Protein AF-A0A9E0P5S3-F1 (afdb_monomer_lite)

Foldseek 3Di:
DWAAALVRFTEDEDVCLVLQQQFPDPCCPPPPPPSVGDGHPPSVVCPVVVVCQRNVQAAKKWWWWAFDQDPVRDRDWTWTWIAGPQQKTWIWTDDPPPRYIYTRYIDRDDPVVVVVDPVRIGTDDIDHNVPDDD

Radius of gyration: 14.92 Å; chains: 1; bounding box: 33×35×45 Å

Structure (mmCIF, N/CA/C/O backbone):
data_AF-A0A9E0P5S3-F1
#
_entry.id   AF-A0A9E0P5S3-F1
#
loop_
_atom_site.group_PDB
_atom_site.id
_atom_site.type_symbol
_atom_site.label_atom_id
_atom_site.label_alt_id
_atom_site.label_comp_id
_atom_site.label_asym_id
_atom_site.label_entity_id
_atom_site.label_seq_id
_atom_site.pdbx_PDB_ins_code
_atom_site.Cartn_x
_atom_site.Cartn_y
_atom_site.Cartn_z
_atom_site.occupancy
_atom_site.B_iso_or_equiv
_atom_site.auth_seq_id
_atom_site.auth_comp_id
_atom_site.auth_asym_id
_atom_site.auth_atom_id
_atom_site.pdbx_PDB_model_num
ATOM 1 N N . ILE A 1 1 ? -17.445 -9.530 -5.972 1.00 79.62 1 ILE A N 1
ATOM 2 C CA . ILE A 1 1 ? -16.947 -9.408 -4.581 1.00 79.62 1 ILE A CA 1
ATOM 3 C C . ILE A 1 1 ? -16.573 -7.953 -4.373 1.00 79.62 1 ILE A C 1
ATOM 5 O O . ILE A 1 1 ? -15.846 -7.419 -5.203 1.00 79.62 1 ILE A O 1
ATOM 9 N N . GLU A 1 2 ? -17.101 -7.310 -3.337 1.00 87.12 2 GLU A N 1
ATOM 10 C CA . GLU A 1 2 ? -16.681 -5.960 -2.955 1.00 87.12 2 GLU A CA 1
ATOM 11 C C . GLU A 1 2 ? -15.662 -6.044 -1.821 1.00 87.12 2 GLU A C 1
ATOM 13 O O . GLU A 1 2 ? -15.835 -6.826 -0.889 1.00 87.12 2 GLU A O 1
ATOM 18 N N . ILE A 1 3 ? -14.588 -5.261 -1.921 1.00 90.75 3 ILE A N 1
ATOM 19 C CA . ILE A 1 3 ? -13.510 -5.218 -0.931 1.00 90.75 3 ILE A CA 1
ATOM 20 C C . ILE A 1 3 ? -13.480 -3.815 -0.338 1.00 90.75 3 ILE A C 1
ATOM 22 O O . ILE A 1 3 ? -13.559 -2.832 -1.076 1.00 90.75 3 ILE A O 1
ATOM 26 N N . HIS A 1 4 ? -13.362 -3.736 0.983 1.00 91.38 4 HIS A N 1
ATOM 27 C CA . HIS A 1 4 ? -13.326 -2.484 1.728 1.00 91.38 4 HIS A CA 1
ATOM 28 C C . HIS A 1 4 ? -12.109 -2.447 2.654 1.00 91.38 4 HIS A C 1
ATOM 30 O O . HIS A 1 4 ? -11.644 -3.500 3.097 1.00 91.38 4 HIS A O 1
ATOM 36 N N . ASP A 1 5 ? -11.598 -1.244 2.924 1.00 90.31 5 ASP A N 1
ATOM 37 C CA . ASP A 1 5 ? -10.653 -1.030 4.018 1.00 90.31 5 ASP A CA 1
ATOM 38 C C . ASP A 1 5 ? -11.378 -0.995 5.380 1.00 90.31 5 ASP A C 1
ATOM 40 O O . ASP A 1 5 ? -12.611 -0.975 5.455 1.00 90.31 5 ASP A O 1
ATOM 44 N N . TRP A 1 6 ? -10.619 -0.959 6.475 1.00 89.31 6 TRP A N 1
ATOM 45 C CA . TRP A 1 6 ? -11.159 -0.939 7.840 1.00 89.31 6 TRP A CA 1
ATOM 46 C C . TRP A 1 6 ? -11.943 0.331 8.201 1.00 89.31 6 TRP A C 1
ATOM 48 O O . TRP A 1 6 ? -12.551 0.380 9.268 1.00 89.31 6 TRP A O 1
ATOM 58 N N . LEU A 1 7 ? -11.916 1.360 7.350 1.00 88.56 7 LEU A N 1
ATOM 59 C CA . LEU A 1 7 ? -12.705 2.586 7.490 1.00 88.56 7 LEU A CA 1
ATOM 60 C C . LEU A 1 7 ? -13.958 2.560 6.596 1.00 88.56 7 LEU A C 1
ATOM 62 O O . LEU A 1 7 ? -14.680 3.555 6.509 1.00 88.56 7 LEU A O 1
ATOM 66 N N . GLY A 1 8 ? -14.216 1.442 5.911 1.00 89.81 8 GLY A N 1
ATOM 67 C CA . GLY A 1 8 ? -15.340 1.284 4.995 1.00 89.81 8 GLY A CA 1
ATOM 68 C C . GLY A 1 8 ? -15.131 1.953 3.634 1.00 89.81 8 GLY A C 1
ATOM 69 O O . GLY A 1 8 ? -16.098 2.128 2.895 1.00 89.81 8 GLY A O 1
ATOM 70 N N . ASN A 1 9 ? -13.903 2.338 3.271 1.00 90.56 9 ASN A N 1
ATOM 71 C CA . ASN A 1 9 ? -13.610 2.821 1.925 1.00 90.56 9 ASN A CA 1
ATOM 72 C C . ASN A 1 9 ? -13.569 1.641 0.956 1.00 90.56 9 ASN A C 1
ATOM 74 O O . ASN A 1 9 ? -12.878 0.652 1.199 1.00 90.56 9 ASN A O 1
ATOM 78 N N . LYS A 1 10 ? -14.259 1.756 -0.177 1.00 93.00 10 LYS A N 1
ATOM 79 C CA . LYS A 1 10 ? -14.232 0.744 -1.234 1.00 93.00 10 LYS A CA 1
ATOM 80 C C . LYS A 1 10 ? -12.851 0.697 -1.876 1.00 93.00 10 LYS A C 1
ATOM 82 O O . LYS A 1 10 ? -12.334 1.732 -2.291 1.00 93.00 10 LYS A O 1
ATOM 87 N N . VAL A 1 11 ? -12.275 -0.494 -2.009 1.00 91.56 11 VAL A N 1
ATOM 88 C CA . VAL A 1 11 ? -10.966 -0.713 -2.635 1.00 91.56 11 VAL A CA 1
ATOM 89 C C . VAL A 1 11 ? -11.151 -1.365 -3.999 1.00 91.56 11 VAL A C 1
ATOM 91 O O . VAL A 1 11 ? -11.746 -2.434 -4.127 1.00 91.56 11 VAL A O 1
ATOM 94 N N . ILE A 1 12 ? -10.629 -0.712 -5.031 1.00 92.44 12 ILE A N 1
ATOM 95 C CA . ILE A 1 12 ? -10.687 -1.164 -6.419 1.00 92.44 12 ILE A CA 1
ATOM 96 C C . ILE A 1 12 ? -9.319 -1.706 -6.826 1.00 92.44 12 ILE A C 1
ATOM 98 O O . ILE A 1 12 ? -8.304 -1.029 -6.676 1.00 92.44 12 ILE A O 1
ATOM 102 N N . PHE A 1 13 ? -9.312 -2.900 -7.411 1.00 90.31 13 PHE A N 1
ATOM 103 C CA . PHE A 1 13 ? -8.135 -3.516 -8.016 1.00 90.31 13 PHE A CA 1
ATOM 104 C C . PHE A 1 13 ? -8.294 -3.468 -9.534 1.00 90.31 13 PHE A C 1
ATOM 106 O O . PHE A 1 13 ? -9.239 -4.042 -10.077 1.00 90.31 13 PHE A O 1
ATOM 113 N N . ARG A 1 14 ? -7.410 -2.747 -10.228 1.00 86.62 14 ARG A N 1
ATOM 114 C CA . ARG A 1 14 ? -7.423 -2.703 -11.693 1.00 86.62 14 ARG A CA 1
ATOM 115 C C . ARG A 1 14 ? -6.728 -3.939 -12.269 1.00 86.62 14 ARG A C 1
ATOM 117 O O . ARG A 1 14 ? -5.833 -4.489 -11.619 1.00 86.62 14 ARG A O 1
ATOM 124 N N . PRO A 1 15 ? -7.080 -4.344 -13.502 1.00 82.12 15 PRO A N 1
ATOM 125 C CA . PRO A 1 15 ? -6.250 -5.268 -14.266 1.00 82.12 15 PRO A CA 1
ATOM 126 C C . PRO A 1 15 ? -4.793 -4.781 -14.281 1.00 82.12 15 PRO A C 1
ATOM 128 O O . PRO A 1 15 ? -4.544 -3.593 -14.481 1.00 82.12 15 PRO A O 1
ATOM 131 N N . GLY A 1 16 ? -3.846 -5.679 -14.010 1.00 78.88 16 GLY A N 1
ATOM 132 C CA . GLY A 1 16 ? -2.414 -5.367 -13.973 1.00 78.88 16 GLY A CA 1
ATOM 133 C C . GLY A 1 16 ? -1.872 -4.789 -12.659 1.00 78.88 16 GLY A C 1
ATOM 134 O O . GLY A 1 16 ? -0.655 -4.728 -12.483 1.00 78.88 16 GLY A O 1
ATOM 135 N N . SER A 1 17 ? -2.712 -4.412 -11.681 1.00 82.31 17 SER A N 1
ATOM 136 C CA . SER A 1 17 ? -2.191 -3.917 -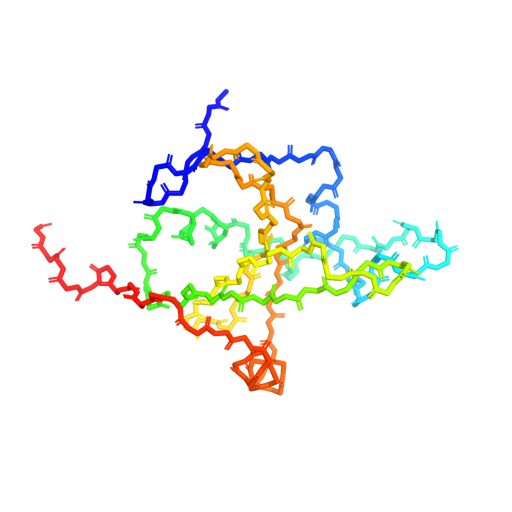10.391 1.00 82.31 17 SER A CA 1
ATOM 137 C C . SER A 1 17 ? -1.383 -4.985 -9.635 1.00 82.31 17 SER A C 1
ATOM 139 O O . SER A 1 17 ? -0.422 -4.657 -8.938 1.00 82.31 17 SER A O 1
ATOM 141 N N . PHE A 1 18 ? -1.755 -6.263 -9.770 1.00 85.38 18 PHE A N 1
ATOM 142 C CA . PHE A 1 18 ? -1.019 -7.373 -9.158 1.00 85.38 18 PHE A CA 1
ATOM 143 C C . PHE A 1 18 ? 0.261 -7.732 -9.911 1.00 85.38 18 PHE A C 1
ATOM 145 O O . PHE A 1 18 ? 1.237 -8.104 -9.267 1.00 85.38 18 PHE A O 1
ATOM 152 N N . ASP A 1 19 ? 0.302 -7.529 -11.226 1.00 82.94 19 ASP A N 1
ATOM 153 C CA . ASP A 1 19 ? 1.520 -7.723 -12.018 1.00 82.94 19 ASP A CA 1
ATOM 154 C C . ASP A 1 19 ? 2.615 -6.777 -11.515 1.00 82.94 19 ASP A C 1
ATOM 156 O O . ASP A 1 19 ? 3.738 -7.190 -11.237 1.00 82.94 19 ASP A O 1
ATOM 160 N N . HIS A 1 20 ? 2.257 -5.517 -11.252 1.00 78.69 20 HIS A N 1
ATOM 161 C CA . HIS A 1 20 ? 3.159 -4.574 -10.600 1.00 78.69 20 HIS A CA 1
ATOM 162 C C . HIS A 1 20 ? 3.536 -5.020 -9.177 1.00 78.69 20 HIS A C 1
ATOM 164 O O . HIS A 1 20 ? 4.718 -5.022 -8.825 1.00 78.69 20 HIS A O 1
ATOM 170 N N . ALA A 1 21 ? 2.553 -5.403 -8.355 1.00 84.25 21 ALA A N 1
ATOM 171 C CA . ALA A 1 21 ? 2.778 -5.796 -6.963 1.00 84.25 21 ALA A CA 1
ATOM 172 C C . ALA A 1 21 ? 3.659 -7.048 -6.812 1.00 84.25 21 ALA A C 1
ATOM 174 O O . ALA A 1 21 ? 4.320 -7.199 -5.784 1.00 84.25 21 ALA A O 1
ATOM 175 N N . PHE A 1 22 ? 3.699 -7.921 -7.820 1.00 87.44 22 PHE A N 1
ATOM 176 C CA . PHE A 1 22 ? 4.432 -9.187 -7.794 1.00 87.44 22 PHE A CA 1
ATOM 177 C C . PHE A 1 22 ? 5.531 -9.279 -8.852 1.00 87.44 22 PHE A C 1
ATOM 179 O O . PHE A 1 22 ? 5.969 -10.378 -9.164 1.00 87.44 22 PHE A O 1
ATOM 186 N N . SER A 1 23 ? 6.021 -8.155 -9.368 1.00 82.75 23 SER A N 1
ATOM 187 C CA . SER A 1 23 ? 7.189 -8.119 -10.259 1.00 82.75 23 SER A CA 1
ATOM 188 C C . SER A 1 23 ? 8.477 -7.778 -9.501 1.00 82.75 23 SER A C 1
ATOM 190 O O . SER A 1 23 ? 8.444 -7.083 -8.486 1.00 82.75 23 SER A O 1
ATOM 192 N N . GLU A 1 24 ? 9.637 -8.205 -9.998 1.00 76.69 24 GLU A N 1
ATOM 193 C CA . GLU A 1 24 ? 10.951 -7.796 -9.452 1.00 76.69 24 GLU A CA 1
ATOM 194 C C . GLU A 1 24 ? 11.343 -6.337 -9.795 1.00 76.69 24 GLU A C 1
ATOM 196 O O . GLU A 1 24 ? 12.412 -5.867 -9.413 1.00 76.69 24 GLU A O 1
ATOM 201 N N . SER A 1 25 ? 10.498 -5.584 -10.509 1.00 70.00 25 SER A N 1
ATOM 202 C CA . SER A 1 25 ? 10.847 -4.233 -10.958 1.00 70.00 25 SER A CA 1
ATOM 203 C C . SER A 1 25 ? 10.708 -3.215 -9.830 1.00 70.00 25 SER A C 1
ATOM 205 O O . SER A 1 25 ? 9.642 -3.064 -9.224 1.00 70.00 25 SER A O 1
ATOM 207 N N . ALA A 1 26 ? 11.793 -2.474 -9.595 1.00 61.75 26 ALA A N 1
ATOM 208 C CA . ALA A 1 26 ? 11.810 -1.297 -8.732 1.00 61.75 26 ALA A CA 1
ATOM 209 C C . ALA A 1 26 ? 11.134 -0.080 -9.390 1.00 61.75 26 ALA A C 1
ATOM 211 O O . ALA A 1 26 ? 10.656 0.813 -8.690 1.00 61.75 26 ALA A O 1
ATOM 212 N N . ASP A 1 27 ? 11.061 -0.058 -10.726 1.00 61.78 27 ASP A N 1
ATOM 213 C CA . ASP A 1 27 ? 10.492 1.040 -11.505 1.00 61.78 27 ASP A CA 1
ATOM 214 C C . ASP A 1 27 ? 9.550 0.537 -12.607 1.00 61.78 27 ASP A C 1
ATOM 216 O O . ASP A 1 27 ? 9.731 0.747 -13.806 1.00 61.78 27 ASP A O 1
ATOM 220 N N . TYR A 1 28 ? 8.496 -0.157 -12.184 1.00 57.50 28 TYR A N 1
ATOM 221 C CA . TYR A 1 28 ? 7.477 -0.694 -13.088 1.00 57.50 28 TYR A CA 1
ATOM 222 C C . TYR A 1 28 ? 6.723 0.404 -13.863 1.00 57.50 28 TYR A C 1
ATOM 224 O O . TYR A 1 28 ? 6.077 0.126 -14.869 1.00 57.50 28 TYR A O 1
ATOM 232 N N . ARG A 1 29 ? 6.764 1.658 -13.383 1.00 56.53 29 ARG A N 1
ATOM 233 C CA . ARG A 1 29 ? 5.999 2.783 -13.944 1.00 56.53 29 ARG A CA 1
ATOM 234 C C . ARG A 1 29 ? 6.768 3.580 -14.996 1.00 56.53 29 ARG A C 1
ATOM 236 O O . ARG A 1 29 ? 6.112 4.150 -15.865 1.00 56.53 29 ARG A O 1
ATOM 243 N N . PHE A 1 30 ? 8.096 3.657 -14.896 1.00 51.84 30 PHE A N 1
ATOM 244 C CA . PHE A 1 30 ? 8.947 4.402 -15.832 1.00 51.84 30 PHE A CA 1
ATOM 245 C C . PHE A 1 30 ? 9.935 3.515 -16.604 1.00 51.84 30 PHE A C 1
ATOM 247 O O . PHE A 1 30 ? 10.642 4.024 -17.473 1.00 51.84 30 PHE A O 1
ATOM 254 N N . GLY A 1 31 ? 9.957 2.201 -16.345 1.00 51.44 31 GLY A N 1
ATOM 255 C CA . GLY A 1 31 ? 10.641 1.230 -17.197 1.00 51.44 31 GLY A CA 1
ATOM 256 C C . GLY A 1 31 ? 10.168 1.354 -18.647 1.00 51.44 31 GLY A C 1
ATOM 257 O O . GLY A 1 31 ? 8.994 1.614 -18.901 1.00 51.44 31 GLY A O 1
ATOM 258 N N . SER A 1 32 ? 11.091 1.203 -19.594 1.00 48.38 32 SER A N 1
ATOM 259 C CA . SER A 1 32 ? 10.971 1.482 -21.034 1.00 48.38 32 SER A CA 1
ATOM 260 C C . SER A 1 32 ? 9.996 0.573 -21.809 1.00 48.38 32 SER A C 1
ATOM 262 O O . SER A 1 32 ? 10.284 0.139 -22.919 1.00 48.38 32 SER A O 1
ATOM 264 N N . GLY A 1 33 ? 8.827 0.265 -21.244 1.00 47.78 33 GLY A N 1
ATOM 265 C CA . GLY A 1 33 ? 7.806 -0.592 -21.849 1.00 47.78 33 GLY A CA 1
ATOM 266 C C . GLY A 1 33 ? 8.118 -2.088 -21.782 1.00 47.78 33 GLY A C 1
ATOM 267 O O . GLY A 1 33 ? 7.306 -2.892 -22.231 1.00 47.78 33 GLY A O 1
ATOM 268 N N . ILE A 1 34 ? 9.247 -2.487 -21.187 1.00 50.50 34 ILE A N 1
ATOM 269 C CA . ILE A 1 34 ? 9.550 -3.896 -20.919 1.00 50.50 34 ILE A CA 1
ATOM 270 C C . ILE A 1 34 ? 8.841 -4.285 -19.617 1.00 50.50 34 ILE A C 1
ATOM 272 O O . ILE A 1 34 ? 9.409 -4.231 -18.529 1.00 50.50 34 ILE A O 1
ATOM 276 N N . HIS A 1 35 ? 7.564 -4.646 -19.737 1.00 55.03 35 HIS A N 1
ATOM 277 C CA . HIS A 1 35 ? 6.784 -5.270 -18.661 1.00 55.03 35 HIS A CA 1
ATOM 278 C C . HIS A 1 35 ? 7.039 -6.780 -18.551 1.00 55.03 35 HIS A C 1
ATOM 280 O O . HIS A 1 35 ? 6.357 -7.457 -17.786 1.00 55.03 35 HIS A O 1
ATOM 286 N N . ASP A 1 36 ? 8.044 -7.296 -19.266 1.00 55.72 36 ASP A N 1
ATOM 287 C CA . ASP A 1 36 ? 8.519 -8.679 -19.178 1.00 55.72 36 ASP A CA 1
ATOM 288 C C . ASP A 1 36 ? 9.418 -8.857 -17.944 1.00 55.72 36 ASP A C 1
ATOM 290 O O . ASP A 1 36 ? 10.586 -9.244 -17.994 1.00 55.72 36 ASP A O 1
ATOM 294 N N . VAL A 1 37 ? 8.887 -8.424 -16.805 1.00 63.66 37 VAL A N 1
ATOM 295 C CA . VAL A 1 37 ? 9.580 -8.464 -15.528 1.00 63.66 37 VAL A CA 1
ATOM 296 C C . VAL A 1 37 ? 9.175 -9.762 -14.839 1.00 63.66 37 VAL A C 1
ATOM 298 O O . VAL A 1 37 ? 7.977 -9.985 -14.647 1.00 63.66 37 VAL A O 1
ATOM 301 N N . PRO A 1 38 ? 10.134 -10.606 -14.423 1.00 72.94 38 PRO A N 1
ATOM 302 C CA . PRO A 1 38 ? 9.822 -11.885 -13.812 1.00 72.94 38 PRO A CA 1
ATOM 303 C C . PRO A 1 38 ? 8.898 -11.743 -12.605 1.00 72.94 38 PRO A C 1
ATOM 305 O O . PRO A 1 38 ? 9.043 -10.836 -11.774 1.00 72.94 38 PRO A O 1
ATOM 308 N N . PHE A 1 39 ? 7.980 -12.698 -12.487 1.00 81.94 39 PHE A N 1
ATOM 309 C CA . PHE A 1 39 ? 7.178 -12.878 -11.290 1.00 81.94 39 PHE A CA 1
ATOM 310 C C . PHE A 1 39 ? 8.079 -13.120 -10.070 1.00 81.94 39 PHE A C 1
ATOM 312 O O . PHE A 1 39 ? 8.859 -14.074 -10.010 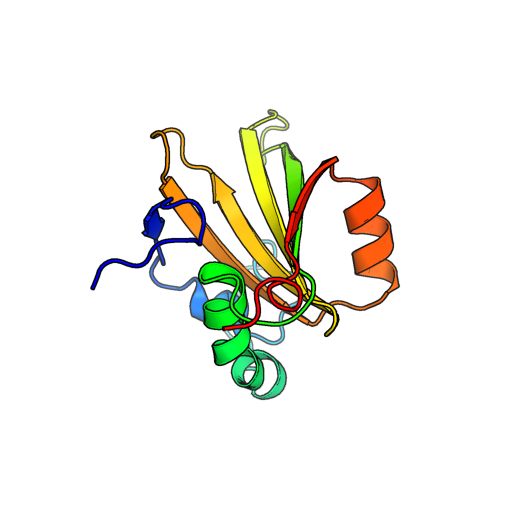1.00 81.94 39 PHE A O 1
ATOM 319 N N . SER A 1 40 ? 7.921 -12.275 -9.060 1.00 84.75 40 SER A N 1
ATOM 320 C CA . SER A 1 40 ? 8.622 -12.339 -7.790 1.00 84.75 40 SER A CA 1
ATOM 321 C C . SER A 1 40 ? 7.880 -13.238 -6.811 1.00 84.75 40 SER A C 1
ATOM 323 O O . SER A 1 40 ? 6.925 -12.827 -6.142 1.00 84.75 40 SER A O 1
ATOM 325 N N . LYS A 1 41 ? 8.386 -14.461 -6.625 1.00 83.00 41 LYS A N 1
ATOM 326 C CA . LYS A 1 41 ? 7.905 -15.354 -5.554 1.00 83.00 41 LYS A CA 1
ATOM 327 C C . LYS A 1 41 ? 8.037 -14.702 -4.176 1.00 83.00 41 LYS A C 1
ATOM 329 O O . LYS A 1 41 ? 7.187 -14.915 -3.316 1.00 83.00 41 LYS A O 1
ATOM 334 N N . LYS A 1 42 ? 9.085 -13.895 -3.961 1.00 82.31 42 LYS A N 1
ATOM 335 C CA . LYS A 1 42 ? 9.312 -13.170 -2.703 1.00 82.31 42 LYS A CA 1
ATOM 336 C C . LYS A 1 42 ? 8.174 -12.189 -2.421 1.00 82.31 42 LYS A C 1
ATOM 338 O O . LYS A 1 42 ? 7.627 -12.210 -1.323 1.00 82.31 42 LYS A O 1
ATOM 343 N N . ARG A 1 43 ? 7.782 -11.372 -3.404 1.00 83.06 43 ARG A N 1
ATOM 344 C CA . ARG A 1 43 ? 6.675 -10.413 -3.244 1.00 83.06 43 ARG A CA 1
ATOM 345 C C . ARG A 1 43 ? 5.319 -11.109 -3.161 1.00 83.06 43 ARG A C 1
ATOM 347 O O . ARG A 1 43 ? 4.490 -10.712 -2.349 1.00 83.06 43 ARG A O 1
ATOM 354 N N . ALA A 1 44 ? 5.121 -12.185 -3.922 1.00 84.25 44 ALA A N 1
ATOM 355 C CA . ALA A 1 44 ? 3.884 -12.961 -3.903 1.00 84.25 44 ALA A CA 1
ATOM 356 C C . ALA A 1 44 ? 3.596 -13.631 -2.550 1.00 84.25 44 ALA A C 1
ATOM 358 O O . ALA A 1 44 ? 2.435 -13.738 -2.161 1.00 84.25 44 ALA A O 1
ATOM 359 N N . ARG A 1 45 ? 4.630 -14.014 -1.781 1.00 82.06 45 ARG A N 1
ATOM 360 C CA . ARG A 1 45 ? 4.461 -14.512 -0.398 1.00 82.06 45 ARG A CA 1
ATOM 361 C C . ARG A 1 45 ? 3.728 -13.519 0.509 1.00 82.06 45 ARG A C 1
ATOM 363 O O . ARG A 1 45 ? 3.088 -13.937 1.464 1.00 82.06 45 ARG A O 1
ATOM 370 N N . CYS A 1 46 ? 3.781 -12.229 0.184 1.00 78.06 46 CYS A N 1
ATOM 371 C CA . CYS A 1 46 ? 3.162 -11.162 0.963 1.00 78.06 46 CYS A CA 1
ATOM 372 C C . CYS A 1 46 ? 1.725 -10.843 0.508 1.00 78.06 46 CYS A C 1
ATOM 374 O O . CYS A 1 46 ? 1.154 -9.846 0.937 1.00 78.06 46 CYS A O 1
ATOM 376 N N . VAL A 1 47 ? 1.109 -11.654 -0.365 1.00 84.25 47 VAL A N 1
ATOM 377 C CA . VAL A 1 47 ? -0.265 -11.402 -0.844 1.00 84.25 47 VAL A CA 1
ATOM 378 C C . VAL A 1 47 ? -1.281 -11.326 0.299 1.00 84.25 47 VAL A C 1
ATOM 380 O O . VAL A 1 47 ? -2.184 -10.491 0.270 1.00 84.25 47 VAL A O 1
ATOM 383 N N . LEU A 1 48 ? -1.110 -12.148 1.340 1.00 84.38 48 LEU A N 1
ATOM 384 C CA . LEU A 1 48 ? -1.984 -12.134 2.515 1.00 84.38 48 LEU A CA 1
ATOM 385 C C . LEU A 1 48 ? -1.845 -10.841 3.322 1.00 84.38 48 LEU A C 1
ATOM 387 O O . LEU A 1 48 ? -2.828 -10.389 3.901 1.00 84.38 48 LEU A O 1
ATOM 391 N N . TRP A 1 49 ? -0.683 -10.192 3.279 1.00 84.81 49 TRP A N 1
ATOM 392 C CA . TRP A 1 49 ? -0.461 -8.924 3.967 1.00 84.81 49 TRP A CA 1
ATOM 393 C C . TRP A 1 49 ? -1.275 -7.790 3.347 1.00 84.81 49 TRP A C 1
ATOM 395 O O . TRP A 1 49 ? -1.715 -6.900 4.062 1.00 84.81 49 TRP A O 1
ATOM 405 N N . ILE A 1 50 ? -1.576 -7.846 2.040 1.00 87.38 50 ILE A N 1
ATOM 406 C CA . ILE A 1 50 ? -2.516 -6.901 1.414 1.00 87.38 50 ILE A CA 1
ATOM 407 C C . ILE A 1 50 ? -3.885 -7.013 2.091 1.00 87.38 50 ILE A C 1
ATOM 409 O O . ILE A 1 50 ? -4.490 -5.999 2.427 1.00 87.38 50 ILE A O 1
ATOM 413 N N . LYS A 1 51 ? -4.365 -8.239 2.330 1.00 87.56 51 LYS A N 1
ATOM 414 C CA . LYS A 1 51 ? -5.626 -8.463 3.044 1.00 87.56 51 LYS A CA 1
ATOM 415 C C . LYS A 1 51 ? -5.538 -7.941 4.477 1.00 87.56 51 LYS A C 1
ATOM 417 O O . LYS A 1 51 ? -6.416 -7.187 4.871 1.00 87.56 51 LYS A O 1
ATOM 422 N N . GLU A 1 52 ? -4.492 -8.311 5.216 1.00 85.06 52 GLU A N 1
ATOM 423 C CA . GLU A 1 52 ? -4.320 -7.928 6.626 1.00 85.06 52 GLU A CA 1
ATOM 424 C C . GLU A 1 52 ? -4.252 -6.411 6.813 1.00 85.06 52 GLU A C 1
ATOM 426 O O . GLU A 1 52 ? -4.890 -5.879 7.721 1.00 85.06 52 GLU A O 1
ATOM 431 N N . VAL A 1 53 ? -3.559 -5.719 5.904 1.00 84.81 53 VAL A N 1
ATOM 432 C CA . VAL A 1 53 ? -3.526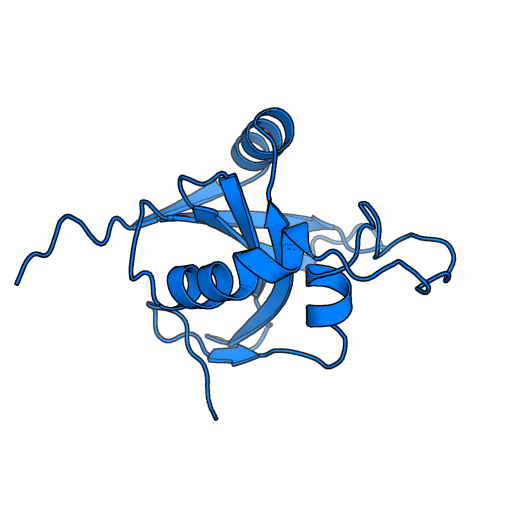 -4.260 5.819 1.00 84.81 53 VAL A CA 1
ATOM 433 C C . VAL A 1 53 ? -4.920 -3.698 5.593 1.00 84.81 53 VAL A C 1
ATOM 435 O O . VAL A 1 53 ? -5.355 -2.838 6.349 1.00 84.81 53 VAL A O 1
ATOM 438 N N . LEU A 1 54 ? -5.635 -4.172 4.570 1.00 87.62 54 LEU A N 1
ATOM 439 C CA . LEU A 1 54 ? -6.951 -3.629 4.237 1.00 87.62 54 LEU A CA 1
ATOM 440 C C . LEU A 1 54 ? -7.967 -3.862 5.355 1.00 87.62 54 LEU A C 1
ATOM 442 O O . LEU A 1 54 ? -8.758 -2.974 5.646 1.00 87.62 54 LEU A O 1
ATOM 446 N N . THR A 1 55 ? -7.927 -5.009 6.027 1.00 88.00 55 THR A N 1
ATOM 447 C CA . THR A 1 55 ? -8.828 -5.290 7.151 1.00 88.00 55 THR A CA 1
ATOM 448 C C . THR A 1 55 ? -8.344 -4.708 8.476 1.00 88.00 55 THR A C 1
ATOM 450 O O . THR A 1 55 ? -9.089 -4.744 9.451 1.00 88.00 55 THR A O 1
ATOM 453 N N . ALA A 1 56 ? -7.114 -4.191 8.524 1.00 85.81 56 ALA A N 1
ATOM 454 C CA . ALA A 1 56 ? -6.392 -3.851 9.743 1.00 85.81 56 ALA A CA 1
ATOM 455 C C . ALA A 1 56 ? -6.560 -4.907 10.841 1.00 85.81 56 ALA A C 1
ATOM 457 O O . ALA A 1 56 ? -7.048 -4.611 11.930 1.00 85.81 56 ALA A O 1
ATOM 458 N N . SER A 1 57 ? -6.226 -6.158 10.516 1.00 82.62 57 SER A N 1
ATOM 459 C CA . SER A 1 57 ? -6.504 -7.308 11.387 1.00 82.62 57 SER A CA 1
ATOM 460 C C . SER A 1 57 ? -5.332 -7.726 12.271 1.00 82.62 57 SER A C 1
ATOM 462 O O . SER A 1 57 ? -5.552 -8.404 13.268 1.00 82.62 57 SER A O 1
ATOM 464 N N . LYS A 1 58 ? -4.091 -7.388 11.899 1.00 80.88 58 LYS A N 1
ATOM 465 C CA . LYS A 1 58 ? -2.871 -7.753 12.635 1.00 80.88 58 LYS A CA 1
ATOM 466 C C . LYS A 1 58 ? -1.782 -6.694 12.473 1.00 80.88 58 LYS A C 1
ATOM 468 O O . LYS A 1 58 ? -1.800 -5.964 11.484 1.00 80.88 58 LYS A O 1
ATOM 473 N N . GLY A 1 59 ? -0.837 -6.687 13.416 1.00 78.94 59 GLY A N 1
ATOM 474 C CA . GLY A 1 59 ? 0.342 -5.814 13.415 1.00 78.94 59 GLY A CA 1
ATOM 475 C C . GLY A 1 59 ? 0.011 -4.339 13.642 1.00 78.94 59 GLY A C 1
ATOM 476 O O . GLY A 1 59 ? -1.144 -3.926 13.566 1.00 78.94 59 GLY A O 1
ATOM 477 N N . THR A 1 60 ? 1.020 -3.520 13.922 1.00 84.88 60 THR A N 1
ATOM 478 C CA . THR A 1 60 ? 0.831 -2.062 13.931 1.00 84.88 60 THR A CA 1
ATOM 479 C C . THR A 1 60 ? 0.824 -1.526 12.506 1.00 84.88 60 THR A C 1
ATOM 481 O O . THR A 1 60 ? 1.737 -1.784 11.722 1.00 84.88 60 THR A O 1
ATOM 484 N N . ILE A 1 61 ? -0.213 -0.759 12.182 1.00 86.06 61 ILE A N 1
ATOM 485 C CA . ILE A 1 61 ? -0.460 -0.196 10.864 1.00 86.06 61 ILE A CA 1
ATOM 486 C C . ILE A 1 61 ? -0.341 1.325 10.920 1.00 86.06 61 ILE A C 1
ATOM 488 O O . ILE A 1 61 ? -1.119 1.991 11.601 1.00 86.06 61 ILE A O 1
ATOM 492 N N . GLU A 1 62 ? 0.586 1.892 10.148 1.00 88.25 62 GLU A N 1
ATOM 493 C CA . GLU A 1 62 ? 0.662 3.338 9.916 1.00 88.25 62 GLU A CA 1
ATOM 494 C C . GLU A 1 62 ? -0.069 3.696 8.616 1.00 88.25 62 GLU A C 1
ATOM 496 O O . GLU A 1 62 ? 0.397 3.350 7.529 1.00 88.25 62 GLU A O 1
ATOM 501 N N . ARG A 1 63 ? -1.173 4.450 8.696 1.00 88.00 63 ARG A N 1
ATOM 502 C CA . ARG A 1 63 ? -1.801 5.080 7.527 1.00 88.00 63 ARG A CA 1
ATOM 503 C C . ARG A 1 63 ? -1.184 6.455 7.327 1.00 88.00 63 ARG A C 1
ATOM 505 O O . ARG A 1 63 ? -1.337 7.350 8.157 1.00 88.00 63 ARG A O 1
ATOM 512 N N . ARG A 1 64 ? -0.518 6.656 6.195 1.00 89.94 64 ARG A N 1
ATOM 513 C CA . ARG A 1 64 ? 0.142 7.920 5.854 1.00 89.94 64 ARG A CA 1
ATOM 514 C C . ARG A 1 64 ? -0.352 8.465 4.532 1.00 89.94 64 ARG A C 1
ATOM 516 O O . ARG A 1 64 ? -0.761 7.719 3.648 1.00 89.94 64 ARG A O 1
ATOM 523 N N . GLN A 1 65 ? -0.280 9.777 4.387 1.00 88.50 65 GLN A N 1
ATOM 524 C CA . GLN A 1 65 ? -0.700 10.500 3.204 1.00 88.50 65 GLN A CA 1
ATOM 525 C C . GLN A 1 65 ? 0.492 11.178 2.537 1.00 88.50 65 GLN A C 1
ATOM 527 O O . GLN A 1 65 ? 1.201 11.968 3.157 1.00 88.50 65 GLN A O 1
ATOM 532 N N . GLN A 1 66 ? 0.680 10.919 1.246 1.00 86.12 66 GLN A N 1
ATOM 533 C CA . GLN A 1 66 ? 1.693 11.579 0.429 1.00 86.12 66 GLN A CA 1
ATOM 534 C C . GLN A 1 66 ? 1.045 12.294 -0.758 1.00 86.12 66 GLN A C 1
ATOM 536 O O . GLN A 1 66 ? 0.272 11.698 -1.512 1.00 86.12 66 GLN A O 1
ATOM 541 N N . TYR A 1 67 ? 1.419 13.557 -0.968 1.00 82.06 67 TYR A N 1
ATOM 542 C CA . TYR A 1 67 ? 1.087 14.284 -2.190 1.00 82.06 67 TYR A CA 1
ATOM 543 C C . TYR A 1 67 ? 2.120 13.989 -3.275 1.00 82.06 67 TYR A C 1
ATOM 545 O O . TYR A 1 67 ? 3.319 14.176 -3.077 1.00 82.06 67 TYR A O 1
ATOM 553 N N . ARG A 1 68 ? 1.662 13.554 -4.451 1.00 76.12 68 ARG A N 1
ATOM 554 C CA . ARG A 1 68 ? 2.516 13.400 -5.638 1.00 76.12 68 ARG A CA 1
ATOM 555 C C . ARG A 1 68 ? 2.127 14.408 -6.710 1.00 76.12 68 ARG A C 1
ATOM 557 O O . ARG A 1 68 ? 0.942 14.674 -6.953 1.00 76.12 68 ARG A O 1
ATOM 564 N N . ARG A 1 69 ? 3.156 14.926 -7.376 1.00 75.50 69 ARG A N 1
ATOM 565 C CA . ARG A 1 69 ? 3.007 15.640 -8.639 1.00 75.50 69 ARG A CA 1
ATOM 566 C C . ARG A 1 69 ? 2.759 14.629 -9.757 1.00 75.50 69 ARG A C 1
ATOM 568 O O . ARG A 1 69 ? 3.296 13.522 -9.723 1.00 75.50 69 ARG A O 1
ATOM 575 N N . ASP A 1 70 ? 1.901 14.981 -10.702 1.00 71.12 70 ASP A N 1
ATOM 576 C CA . ASP A 1 70 ? 1.744 14.220 -11.936 1.00 71.12 70 ASP A CA 1
ATOM 577 C C . ASP A 1 70 ? 2.905 14.492 -12.908 1.00 71.12 70 ASP A C 1
ATOM 579 O O . ASP A 1 70 ? 3.799 15.293 -12.630 1.00 71.12 70 ASP A O 1
ATOM 583 N N . SER A 1 71 ? 2.883 13.836 -14.070 1.00 66.31 71 SER A N 1
ATOM 584 C CA . SER A 1 71 ? 3.886 14.033 -15.126 1.00 66.31 71 SER A CA 1
ATOM 585 C C . SER A 1 71 ? 3.918 15.457 -15.694 1.00 66.31 71 SER A C 1
ATOM 587 O O . SER A 1 71 ? 4.858 15.809 -16.394 1.00 66.31 71 SER A O 1
ATOM 589 N N . ARG A 1 72 ? 2.914 16.290 -15.388 1.00 72.94 72 ARG A N 1
ATOM 590 C CA . ARG A 1 72 ? 2.831 17.705 -15.772 1.00 72.94 72 ARG A CA 1
ATOM 591 C C . ARG A 1 72 ? 3.170 18.638 -14.602 1.00 72.94 72 ARG A C 1
ATOM 593 O O . ARG A 1 72 ? 2.865 19.826 -14.661 1.00 72.94 72 ARG A O 1
ATOM 600 N N . GLY A 1 73 ? 3.751 18.107 -13.523 1.00 70.69 73 GLY A N 1
ATOM 601 C CA . GLY A 1 73 ? 4.175 18.870 -12.349 1.00 70.69 73 GLY A CA 1
ATOM 602 C C . GLY A 1 73 ? 3.035 19.340 -11.440 1.00 70.69 73 GLY A C 1
ATOM 603 O O . GLY A 1 73 ? 3.296 20.015 -10.445 1.00 70.69 73 GLY A O 1
ATOM 604 N N . ARG A 1 74 ? 1.778 18.982 -11.727 1.00 73.25 74 ARG A N 1
ATOM 605 C CA . ARG A 1 74 ? 0.617 19.414 -10.939 1.00 73.25 74 ARG A CA 1
ATOM 606 C C . ARG A 1 74 ? 0.452 18.516 -9.724 1.00 73.25 74 ARG A C 1
ATOM 608 O O . ARG A 1 74 ? 0.495 17.294 -9.853 1.00 73.25 74 ARG A O 1
ATOM 615 N N . PHE A 1 75 ? 0.200 19.096 -8.552 1.00 68.25 75 PHE A N 1
ATOM 616 C CA . PHE A 1 75 ? -0.227 18.329 -7.380 1.00 68.25 75 PHE A CA 1
ATOM 617 C C . PHE A 1 75 ? -1.552 17.641 -7.704 1.00 68.25 75 PHE A C 1
ATOM 619 O O . PHE A 1 75 ? -2.556 18.309 -7.939 1.00 68.25 75 PHE A O 1
ATOM 626 N N . LYS A 1 76 ? -1.543 16.310 -7.804 1.00 63.62 76 LYS A N 1
ATOM 627 C CA . LYS A 1 76 ? -2.706 15.588 -8.338 1.00 63.62 76 LYS A CA 1
ATOM 628 C C . LYS A 1 76 ? -3.105 14.360 -7.542 1.00 63.62 76 LYS A C 1
ATOM 630 O O . LYS A 1 76 ? -4.262 13.965 -7.637 1.00 63.62 76 LYS A O 1
ATOM 635 N N . LYS A 1 77 ? -2.193 13.737 -6.790 1.00 61.78 77 LYS A N 1
ATOM 636 C CA . LYS A 1 77 ? -2.474 12.438 -6.167 1.00 61.78 77 LYS A CA 1
ATOM 637 C C . LYS A 1 77 ? -2.276 12.460 -4.665 1.00 61.78 77 LYS A C 1
ATOM 639 O O . LYS A 1 77 ? -1.193 12.804 -4.197 1.00 61.78 77 LYS A O 1
ATOM 644 N N . ARG A 1 78 ? -3.320 12.040 -3.954 1.00 65.38 78 ARG A N 1
ATOM 645 C CA . ARG A 1 78 ? -3.306 11.695 -2.538 1.00 65.38 78 ARG A CA 1
ATOM 646 C C . ARG A 1 78 ? -3.066 10.190 -2.449 1.00 65.38 78 ARG A C 1
ATOM 648 O O . ARG A 1 78 ? -3.966 9.396 -2.702 1.00 65.38 78 ARG A O 1
ATOM 655 N N . ARG A 1 79 ? -1.815 9.814 -2.193 1.00 74.69 79 ARG A N 1
ATOM 656 C CA . ARG A 1 79 ? -1.419 8.422 -1.998 1.00 74.69 79 ARG A CA 1
ATOM 657 C C . ARG A 1 79 ? -1.576 8.080 -0.529 1.00 74.69 79 ARG A C 1
ATOM 659 O O . ARG A 1 79 ? -0.986 8.761 0.308 1.00 74.69 79 ARG A O 1
ATOM 666 N N . ILE A 1 80 ? -2.335 7.036 -0.241 1.00 73.56 80 ILE A N 1
ATOM 667 C CA . ILE A 1 80 ? -2.335 6.405 1.068 1.00 73.56 80 ILE A CA 1
ATOM 668 C C . ILE A 1 80 ? -1.263 5.324 1.049 1.00 73.56 80 ILE A C 1
ATOM 670 O O . ILE A 1 80 ? -1.226 4.467 0.163 1.00 73.56 80 ILE A O 1
ATOM 674 N N . LEU A 1 81 ? -0.368 5.417 2.017 1.00 65.31 81 LEU A N 1
ATOM 675 C CA . LEU A 1 81 ? 0.674 4.444 2.282 1.00 65.31 81 LEU A CA 1
ATOM 676 C C . LEU A 1 81 ? 0.295 3.754 3.573 1.00 65.31 81 LEU A C 1
ATOM 678 O O . LEU A 1 81 ? 0.051 4.431 4.571 1.00 65.31 81 LEU A O 1
ATOM 682 N N . VAL A 1 82 ? 0.218 2.434 3.530 1.00 66.75 82 VAL A N 1
ATOM 683 C CA . VAL A 1 82 ? -0.074 1.645 4.715 1.00 66.75 82 VAL A CA 1
ATOM 684 C C . VAL A 1 82 ? 1.124 0.760 5.005 1.00 66.75 82 VAL A C 1
ATOM 686 O O . VAL A 1 82 ? 1.471 -0.077 4.169 1.00 66.75 82 VAL A O 1
ATOM 689 N N . VAL A 1 83 ? 1.786 1.017 6.134 1.00 64.50 83 VAL A N 1
ATOM 690 C CA . VAL A 1 83 ? 2.999 0.306 6.563 1.00 64.50 83 VAL A CA 1
ATOM 691 C C . VAL A 1 83 ? 2.667 -0.633 7.702 1.00 64.50 83 VAL A C 1
ATOM 693 O O . VAL A 1 83 ? 2.042 -0.198 8.665 1.00 64.50 83 VAL A O 1
ATOM 696 N N . VAL A 1 84 ? 3.117 -1.879 7.591 1.00 64.19 84 VAL A N 1
ATOM 697 C CA . VAL A 1 84 ? 3.068 -2.870 8.676 1.00 64.19 84 VAL A CA 1
ATOM 698 C C . VAL A 1 84 ? 4.468 -3.061 9.264 1.00 64.19 84 VAL A C 1
ATOM 700 O O . VAL A 1 84 ? 5.463 -2.862 8.557 1.00 64.19 84 VAL A O 1
ATOM 703 N N . GLU A 1 85 ? 4.550 -3.446 10.539 1.00 64.50 85 GLU A N 1
ATOM 704 C CA . GLU A 1 85 ? 5.784 -3.762 11.283 1.00 64.50 85 GLU A CA 1
ATOM 705 C C . GLU A 1 85 ? 6.769 -4.664 10.509 1.00 64.50 85 GLU A C 1
ATOM 707 O O . GLU A 1 85 ? 7.981 -4.484 10.618 1.00 64.50 85 GLU A O 1
ATOM 712 N N . GLU A 1 86 ? 6.290 -5.548 9.628 1.00 65.75 86 GLU A N 1
ATOM 713 C CA . GLU A 1 86 ? 7.100 -6.404 8.746 1.00 65.75 86 GLU A CA 1
ATOM 714 C C . GLU A 1 86 ? 7.710 -5.668 7.538 1.00 65.75 86 GLU A C 1
ATOM 716 O O . GLU A 1 86 ? 8.146 -6.288 6.563 1.00 65.75 86 GLU A O 1
ATOM 721 N N . ARG A 1 87 ? 7.759 -4.332 7.589 1.00 82.31 87 ARG A N 1
ATOM 722 C CA . ARG A 1 87 ? 8.318 -3.459 6.548 1.00 82.31 87 ARG A CA 1
ATOM 723 C C . ARG A 1 87 ? 7.625 -3.654 5.205 1.00 82.31 87 ARG A C 1
ATOM 725 O O . ARG A 1 87 ? 8.257 -3.615 4.154 1.00 82.31 87 ARG A O 1
ATOM 732 N N . TYR A 1 88 ? 6.317 -3.868 5.221 1.00 84.75 88 TYR A N 1
ATOM 733 C CA . TYR A 1 88 ? 5.530 -4.002 4.003 1.00 84.75 88 TYR A CA 1
ATOM 734 C C . TYR A 1 88 ? 4.720 -2.749 3.737 1.00 84.75 88 TYR A C 1
ATOM 736 O O . TYR A 1 88 ? 4.088 -2.215 4.644 1.00 84.75 88 TYR A O 1
ATOM 744 N N . VAL A 1 89 ? 4.726 -2.298 2.486 1.00 86.56 89 VAL A N 1
ATOM 745 C CA . VAL A 1 89 ? 4.024 -1.093 2.056 1.00 86.56 89 VAL A CA 1
ATOM 746 C C . VAL A 1 89 ? 2.929 -1.477 1.077 1.00 86.56 89 VAL A C 1
ATOM 748 O O . VAL A 1 89 ? 3.203 -2.040 0.017 1.00 86.56 89 VAL A O 1
ATOM 751 N N . VAL A 1 90 ? 1.693 -1.103 1.399 1.00 89.25 90 VAL A N 1
ATOM 752 C CA . VAL A 1 90 ? 0.569 -1.100 0.456 1.00 89.25 90 VAL A CA 1
ATOM 753 C C . VAL A 1 90 ? 0.325 0.324 -0.016 1.00 89.25 90 VAL A C 1
ATOM 755 O O . VAL A 1 90 ? 0.253 1.263 0.779 1.00 89.25 90 VAL A O 1
ATOM 758 N N . VAL A 1 91 ? 0.199 0.484 -1.331 1.00 89.44 91 VAL A N 1
ATOM 759 C CA . VAL A 1 91 ? 0.019 1.780 -1.977 1.00 89.44 91 VAL A CA 1
ATOM 760 C C . VAL A 1 91 ? -1.381 1.879 -2.560 1.00 89.44 91 VAL A C 1
ATOM 762 O O . VAL A 1 91 ? -1.725 1.142 -3.488 1.00 89.44 91 VAL A O 1
ATOM 765 N N . LEU A 1 92 ? -2.153 2.846 -2.069 1.00 90.31 92 LEU A N 1
ATOM 766 C CA . LEU A 1 92 ? -3.488 3.166 -2.566 1.00 90.31 92 LEU A CA 1
ATOM 767 C C . LEU A 1 92 ? -3.518 4.614 -3.078 1.00 90.31 92 LEU A C 1
ATOM 769 O O . LEU A 1 92 ? -2.914 5.495 -2.469 1.00 90.31 92 LEU A O 1
ATOM 773 N N . ASP A 1 93 ? -4.218 4.885 -4.176 1.00 88.56 93 ASP A N 1
ATOM 774 C CA . ASP A 1 93 ? -4.533 6.252 -4.614 1.00 88.56 93 ASP A CA 1
ATOM 775 C C . ASP A 1 93 ? -5.996 6.562 -4.239 1.00 88.56 93 ASP A C 1
ATOM 777 O O . ASP A 1 93 ? -6.908 5.813 -4.600 1.00 88.56 93 ASP A O 1
ATOM 781 N N . GLU A 1 94 ? -6.240 7.674 -3.538 1.00 85.88 94 GLU A N 1
ATOM 782 C CA . GLU A 1 94 ? -7.606 8.170 -3.334 1.00 85.88 94 GLU A CA 1
ATOM 783 C C . GLU A 1 94 ? -8.197 8.662 -4.654 1.00 85.88 94 GLU A C 1
ATOM 785 O O . GLU A 1 94 ? -7.602 9.478 -5.368 1.00 85.88 94 GLU A O 1
ATOM 790 N N . GLN A 1 95 ? -9.396 8.179 -4.967 1.00 83.56 95 GLN A N 1
ATOM 791 C CA . GLN A 1 95 ? -10.142 8.637 -6.126 1.00 83.56 95 GLN A CA 1
ATOM 792 C C . GLN A 1 95 ? -10.925 9.908 -5.788 1.00 83.56 95 GLN A C 1
ATOM 794 O O . GLN A 1 95 ? -11.257 10.185 -4.640 1.00 83.56 95 GLN A O 1
ATOM 799 N N . ARG A 1 96 ? -11.250 10.696 -6.819 1.00 69.44 96 ARG A N 1
ATOM 800 C CA . ARG A 1 96 ? -12.034 11.938 -6.661 1.00 69.44 96 ARG A CA 1
ATOM 801 C C . ARG A 1 96 ? -13.437 11.698 -6.095 1.00 69.44 96 ARG A C 1
ATOM 803 O O . ARG A 1 96 ? -14.033 12.618 -5.548 1.00 69.44 96 ARG A O 1
ATOM 810 N N . GLN A 1 97 ? -13.966 10.488 -6.261 1.00 65.50 97 GLN A N 1
ATOM 811 C CA . GLN A 1 97 ? -15.219 10.062 -5.650 1.00 65.50 97 GLN A CA 1
ATOM 812 C C . GLN A 1 97 ? -14.953 9.697 -4.187 1.00 65.50 97 GLN A C 1
ATOM 814 O O . GLN A 1 97 ? -14.049 8.914 -3.894 1.00 65.50 97 GLN A O 1
ATOM 819 N N . GLN A 1 98 ? -15.729 10.286 -3.275 1.00 68.25 98 GLN A N 1
ATOM 820 C CA . GLN A 1 98 ? -15.578 10.075 -1.836 1.00 68.25 98 GLN A CA 1
ATOM 821 C C . GLN A 1 98 ? -15.594 8.573 -1.497 1.00 68.25 98 GLN A C 1
ATOM 823 O O . GLN A 1 98 ? -16.363 7.805 -2.073 1.00 68.25 98 GLN A O 1
ATOM 828 N N . LYS A 1 99 ? -14.738 8.165 -0.550 1.00 82.00 99 LYS A N 1
ATOM 829 C CA . LYS A 1 99 ? -14.646 6.796 -0.003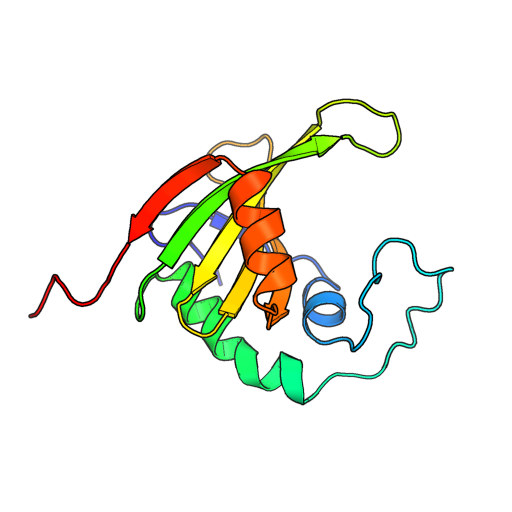 1.00 82.00 99 LYS A CA 1
ATOM 830 C C . LYS A 1 99 ? -14.252 5.6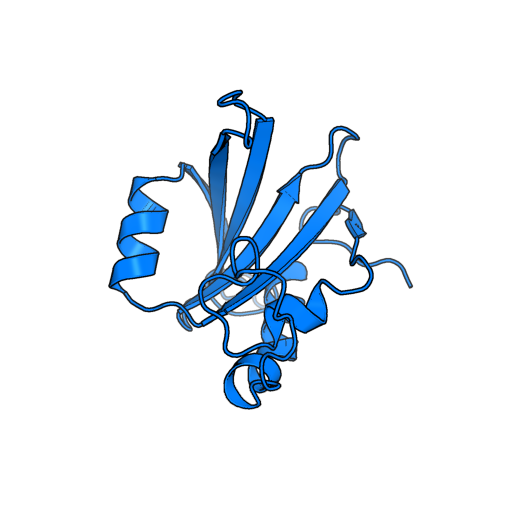91 -0.994 1.00 82.00 99 LYS A C 1
ATOM 832 O O . LYS A 1 99 ? -14.570 4.527 -0.766 1.00 82.00 99 LYS A O 1
ATOM 837 N N . THR A 1 100 ? -13.548 6.023 -2.078 1.00 89.75 100 THR A N 1
ATOM 838 C CA . THR A 1 100 ? -13.006 5.025 -3.016 1.00 89.75 100 THR A CA 1
ATOM 839 C C . THR A 1 100 ? -11.486 5.114 -3.111 1.00 89.75 100 THR A C 1
ATOM 841 O O . THR A 1 100 ? -10.924 6.177 -3.382 1.00 89.75 100 THR A O 1
ATOM 844 N N . LEU A 1 101 ? -10.827 3.973 -2.930 1.00 90.69 101 LEU A N 1
ATOM 845 C CA . LEU A 1 101 ? -9.385 3.781 -3.011 1.00 90.69 101 LEU A CA 1
ATOM 846 C C . LEU A 1 101 ? -9.052 2.868 -4.187 1.00 90.69 101 LEU A C 1
ATOM 848 O O . LEU A 1 101 ? -9.720 1.864 -4.420 1.00 90.69 101 LEU A O 1
ATOM 852 N N . GLU A 1 102 ? -8.000 3.191 -4.922 1.00 90.88 102 GLU A N 1
ATOM 853 C CA . GLU A 1 102 ? -7.476 2.344 -5.991 1.00 90.88 102 GLU A CA 1
ATOM 854 C C . GLU A 1 102 ? -6.164 1.706 -5.550 1.00 90.88 102 GLU A C 1
ATOM 856 O O . GLU A 1 102 ? -5.221 2.410 -5.191 1.00 90.88 102 GLU A O 1
ATOM 861 N N . PHE A 1 103 ? -6.088 0.378 -5.594 1.00 90.56 103 PHE A N 1
ATOM 862 C CA . PHE A 1 103 ? -4.865 -0.357 -5.309 1.00 90.56 103 PHE A CA 1
ATOM 863 C C . PHE A 1 103 ? -3.856 -0.199 -6.451 1.00 90.56 103 PHE A C 1
ATOM 865 O O . PHE A 1 103 ? -4.123 -0.545 -7.607 1.00 90.56 103 PHE A O 1
ATOM 872 N N . ILE A 1 104 ? -2.673 0.312 -6.108 1.00 87.06 104 ILE A N 1
ATOM 873 C CA . ILE A 1 104 ? -1.608 0.625 -7.065 1.00 87.06 104 ILE A CA 1
ATOM 874 C C . ILE A 1 104 ? -0.521 -0.444 -7.075 1.00 87.06 104 ILE A C 1
ATOM 876 O O . ILE A 1 104 ? -0.043 -0.811 -8.148 1.00 87.06 104 ILE A O 1
ATOM 880 N N . SER A 1 105 ? -0.054 -0.852 -5.896 1.00 87.38 105 SER A N 1
ATOM 881 C CA . SER A 1 105 ? 1.007 -1.847 -5.726 1.00 87.38 105 SER A CA 1
ATOM 882 C C . SER A 1 105 ? 1.163 -2.204 -4.253 1.00 87.38 105 SER A C 1
ATOM 884 O O . SER A 1 105 ? 0.660 -1.496 -3.375 1.00 87.38 105 SER A O 1
ATOM 886 N N . ALA A 1 106 ? 1.932 -3.253 -3.989 1.00 87.81 106 ALA A N 1
ATOM 887 C CA . ALA A 1 106 ? 2.431 -3.558 -2.663 1.00 87.81 106 ALA A CA 1
ATOM 888 C C . ALA A 1 106 ? 3.807 -4.236 -2.734 1.00 87.81 106 ALA A C 1
ATOM 890 O O . ALA A 1 106 ? 4.120 -4.914 -3.719 1.00 87.81 106 ALA A O 1
A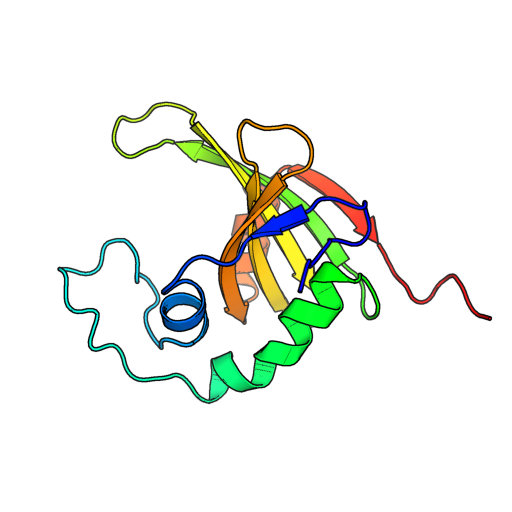TOM 891 N N . PHE A 1 107 ? 4.661 -3.994 -1.739 1.00 85.31 107 PHE A N 1
ATOM 892 C CA . PHE A 1 107 ? 6.042 -4.485 -1.733 1.00 85.31 107 PHE A CA 1
ATOM 893 C C . PHE A 1 107 ? 6.677 -4.457 -0.337 1.00 85.31 107 PHE A C 1
ATOM 895 O O . PHE A 1 107 ? 6.331 -3.597 0.474 1.00 85.31 107 PHE A O 1
ATOM 902 N N . PRO A 1 108 ? 7.645 -5.354 -0.067 1.00 84.62 108 PRO A N 1
ATOM 903 C CA . PRO A 1 108 ? 8.549 -5.192 1.062 1.00 84.62 108 PRO A CA 1
ATOM 904 C C . PRO A 1 108 ? 9.467 -3.987 0.820 1.00 84.62 108 PRO A C 1
ATOM 906 O O . PRO A 1 108 ? 9.998 -3.813 -0.278 1.00 84.62 108 PRO A O 1
ATOM 909 N N . ALA A 1 109 ? 9.658 -3.175 1.847 1.00 83.88 109 ALA A N 1
ATOM 910 C CA . ALA A 1 109 ? 10.515 -2.003 1.872 1.00 83.88 109 ALA A CA 1
ATOM 911 C C . ALA A 1 109 ? 11.690 -2.224 2.834 1.00 83.88 109 ALA A C 1
ATOM 913 O O . ALA A 1 109 ? 11.607 -3.002 3.783 1.00 83.88 109 ALA A O 1
ATOM 914 N N . ASP A 1 110 ? 12.799 -1.539 2.580 1.00 85.44 110 ASP A N 1
ATOM 915 C CA . ASP A 1 110 ? 13.911 -1.458 3.521 1.00 85.44 110 ASP A CA 1
ATOM 916 C C . ASP A 1 110 ? 13.770 -0.234 4.440 1.00 85.44 110 ASP A C 1
ATOM 918 O O . ASP A 1 110 ? 12.904 0.625 4.249 1.00 85.44 110 ASP A O 1
ATOM 922 N N . ASP A 1 111 ? 14.635 -0.149 5.453 1.00 84.88 111 ASP A N 1
ATOM 923 C CA . ASP A 1 111 ? 14.605 0.950 6.423 1.00 84.88 111 ASP A CA 1
ATOM 924 C C . ASP A 1 111 ? 14.841 2.308 5.750 1.00 84.88 111 ASP A C 1
ATOM 926 O O . ASP A 1 111 ? 14.186 3.291 6.084 1.00 84.88 111 ASP A O 1
ATOM 930 N N . SER A 1 112 ? 15.715 2.364 4.740 1.00 86.19 112 SER A N 1
ATOM 931 C CA . SER A 1 112 ? 15.995 3.600 4.002 1.00 86.19 112 SER A CA 1
ATOM 932 C C . SER A 1 112 ? 14.743 4.142 3.304 1.00 86.19 112 SER A C 1
ATOM 934 O O . SER A 1 112 ? 14.433 5.337 3.389 1.00 86.19 112 SER A O 1
ATOM 936 N N . TYR A 1 113 ? 13.985 3.260 2.649 1.00 84.56 113 TYR A N 1
ATOM 937 C CA . TYR A 1 113 ? 12.727 3.596 2.004 1.00 84.56 113 TYR A CA 1
ATOM 938 C C . TYR A 1 113 ? 11.687 4.046 3.025 1.00 84.56 113 TYR A C 1
ATOM 940 O O . TYR A 1 113 ? 11.033 5.066 2.804 1.00 84.56 113 TYR A O 1
ATOM 948 N N . LEU A 1 114 ? 11.540 3.319 4.137 1.00 85.00 114 LEU A N 1
ATOM 949 C CA . LEU A 1 114 ? 10.582 3.661 5.188 1.00 85.00 114 LEU A CA 1
ATOM 950 C C . LEU A 1 114 ? 10.888 5.023 5.816 1.00 85.00 114 LEU A C 1
ATOM 952 O O . LEU A 1 114 ? 9.980 5.839 5.957 1.00 85.00 114 LEU A O 1
ATOM 956 N N . GLU A 1 115 ? 12.152 5.325 6.105 1.00 87.12 115 GLU A N 1
ATOM 957 C CA . GLU A 1 115 ? 12.560 6.623 6.650 1.00 87.12 115 GLU A CA 1
ATOM 958 C C . GLU A 1 115 ? 12.306 7.768 5.666 1.00 87.12 115 GLU A C 1
ATOM 960 O O . GLU A 1 115 ? 11.723 8.801 6.016 1.00 87.12 115 GLU A O 1
ATOM 965 N N . LYS A 1 116 ? 12.655 7.576 4.387 1.00 85.62 116 LYS A N 1
ATOM 966 C CA . LYS A 1 116 ? 12.318 8.541 3.333 1.00 85.62 116 LYS A CA 1
ATOM 967 C C . LYS A 1 116 ? 10.809 8.756 3.245 1.00 85.62 116 LYS A C 1
ATOM 969 O O . LYS A 1 116 ? 10.343 9.892 3.171 1.00 85.62 116 LYS A O 1
ATOM 974 N N . MET A 1 117 ? 10.047 7.669 3.262 1.00 84.06 117 MET A N 1
ATOM 975 C CA . MET A 1 117 ? 8.597 7.694 3.184 1.00 84.06 117 MET A CA 1
ATOM 976 C C . MET A 1 117 ? 7.991 8.451 4.369 1.00 84.06 117 MET A C 1
ATOM 978 O O . MET A 1 117 ? 7.142 9.316 4.156 1.00 84.06 117 MET A O 1
ATOM 982 N N . ARG A 1 118 ? 8.439 8.177 5.599 1.00 87.19 118 ARG A N 1
ATOM 983 C CA . ARG A 1 118 ? 7.992 8.864 6.820 1.00 87.19 118 ARG A CA 1
ATOM 984 C C . ARG A 1 118 ? 8.270 10.363 6.764 1.00 87.19 118 ARG A C 1
ATOM 986 O O . ARG A 1 118 ? 7.394 11.139 7.133 1.00 87.19 118 ARG A O 1
ATOM 993 N N . ARG A 1 119 ? 9.427 10.767 6.231 1.00 87.56 119 ARG A N 1
ATOM 994 C CA . ARG A 1 119 ? 9.796 12.179 6.032 1.00 87.56 119 ARG A CA 1
ATOM 995 C C . ARG A 1 119 ? 8.943 12.885 4.973 1.00 87.56 119 ARG A C 1
ATOM 997 O O . ARG A 1 119 ? 8.640 14.063 5.114 1.00 87.56 119 ARG A O 1
ATOM 1004 N N . GLU A 1 120 ? 8.567 12.186 3.905 1.00 86.31 120 GLU A N 1
ATOM 1005 C CA . GLU A 1 120 ? 7.845 12.753 2.753 1.00 86.31 120 GLU A CA 1
ATOM 1006 C C . GLU A 1 120 ? 6.317 12.576 2.825 1.00 86.31 120 GLU A C 1
ATOM 1008 O O . GLU A 1 120 ? 5.615 12.838 1.842 1.00 86.31 120 GLU A O 1
ATOM 1013 N N . SER A 1 121 ? 5.786 12.086 3.948 1.00 87.00 121 SER A N 1
ATOM 1014 C CA . SER A 1 121 ? 4.357 11.820 4.123 1.00 87.00 121 SER A CA 1
ATOM 1015 C C . SER A 1 121 ? 3.859 12.211 5.509 1.00 87.00 121 SER A C 1
ATOM 1017 O O . SER A 1 121 ? 4.558 12.091 6.515 1.00 87.00 121 SER A O 1
ATOM 1019 N N . THR A 1 122 ? 2.602 12.631 5.562 1.00 89.25 122 THR A N 1
ATOM 1020 C CA . THR A 1 122 ? 1.912 12.978 6.802 1.00 89.25 122 THR A CA 1
ATOM 1021 C C . THR A 1 122 ? 1.309 11.721 7.415 1.00 89.25 122 THR A C 1
ATOM 1023 O O . THR A 1 122 ? 0.565 11.009 6.741 1.00 89.25 122 THR A O 1
ATOM 1026 N N . LEU A 1 123 ? 1.616 11.437 8.681 1.00 89.88 123 LEU A N 1
ATOM 1027 C CA . LEU A 1 123 ? 0.930 10.388 9.435 1.00 89.88 123 LEU A CA 1
ATOM 1028 C C . LEU A 1 123 ? -0.523 10.812 9.670 1.00 89.88 123 LEU A C 1
ATOM 1030 O O . LEU A 1 123 ? -0.767 11.901 10.182 1.00 89.88 123 LEU A O 1
ATOM 1034 N N . MET A 1 124 ? -1.467 9.961 9.277 1.00 88.44 124 MET A N 1
ATOM 1035 C CA . MET A 1 124 ? -2.900 10.217 9.434 1.00 88.44 124 MET A CA 1
ATOM 1036 C C . MET A 1 124 ? -3.473 9.454 10.624 1.00 88.44 124 MET A C 1
ATOM 1038 O O . MET A 1 124 ? -4.287 9.994 11.362 1.00 88.44 124 MET A O 1
ATOM 1042 N N . GLU A 1 125 ? -3.071 8.195 10.782 1.00 87.88 125 GLU A N 1
ATOM 1043 C CA . GLU A 1 125 ? -3.620 7.283 11.782 1.00 87.88 125 GLU A CA 1
ATOM 1044 C C . GLU A 1 125 ? -2.602 6.172 12.067 1.00 87.88 125 GLU A C 1
ATOM 1046 O O . GLU A 1 125 ? -1.895 5.727 11.157 1.00 87.88 125 GLU A O 1
ATOM 1051 N N . ILE A 1 126 ? -2.551 5.718 13.320 1.00 88.44 126 ILE A N 1
ATOM 1052 C CA . ILE A 1 126 ? -1.908 4.461 13.709 1.00 88.44 126 ILE A CA 1
ATOM 1053 C C . ILE A 1 126 ? -3.007 3.537 14.219 1.00 88.44 126 ILE A C 1
ATOM 1055 O O . ILE A 1 126 ? -3.808 3.941 15.062 1.00 88.44 126 ILE A O 1
ATOM 1059 N N . LYS A 1 127 ? -3.033 2.302 13.723 1.00 85.56 127 LYS A N 1
ATOM 1060 C CA . LYS A 1 127 ? -3.960 1.268 14.175 1.00 85.56 127 LYS A CA 1
ATOM 1061 C C . LYS A 1 127 ? -3.189 0.029 14.603 1.00 85.56 127 LYS A C 1
ATOM 1063 O O . LYS A 1 127 ? -2.457 -0.540 13.804 1.00 85.56 127 LYS A O 1
ATOM 1068 N N . SER A 1 128 ? -3.403 -0.410 15.837 1.00 84.56 128 SER A N 1
ATOM 1069 C CA . SER A 1 128 ? -2.828 -1.643 16.380 1.00 84.56 128 SER A CA 1
ATOM 1070 C C . SER A 1 128 ? -3.980 -2.547 16.824 1.00 84.56 128 SER A C 1
ATOM 1072 O O . SER A 1 128 ? -4.611 -2.270 17.844 1.00 84.56 128 SER A O 1
ATOM 1074 N N . PRO A 1 129 ? -4.309 -3.604 16.063 1.00 74.19 129 PRO A N 1
ATOM 1075 C CA . PRO A 1 129 ? -5.407 -4.521 16.376 1.00 74.19 129 PRO A CA 1
ATOM 1076 C C . PRO A 1 129 ? -5.198 -5.276 17.697 1.00 74.19 129 PRO A C 1
ATOM 1078 O O . PRO A 1 129 ? -6.156 -5.763 18.280 1.00 74.19 129 PRO A O 1
ATOM 1081 N N . SER A 1 130 ? -3.969 -5.304 18.221 1.00 60.75 130 SER A N 1
ATOM 1082 C CA . SER A 1 130 ? -3.570 -5.892 19.506 1.00 60.75 130 SER A CA 1
ATOM 1083 C C . SER A 1 130 ? -3.865 -5.020 20.744 1.00 60.75 130 SER A C 1
ATOM 1085 O O . SER A 1 130 ? -3.155 -5.108 21.743 1.00 60.75 130 SER A O 1
ATOM 1087 N N . LEU A 1 131 ? -4.931 -4.212 20.715 1.00 49.34 131 LEU A N 1
ATOM 1088 C CA . LEU A 1 131 ? -5.475 -3.535 21.907 1.00 49.34 131 LEU A CA 1
ATOM 1089 C C . LEU A 1 131 ? -6.975 -3.758 22.140 1.00 49.34 131 LEU A C 1
ATOM 1091 O O . LEU A 1 131 ? -7.466 -3.391 23.201 1.00 49.34 131 LEU A O 1
ATOM 1095 N N . ASN A 1 132 ? -7.679 -4.418 21.218 1.00 41.91 132 ASN A N 1
ATOM 1096 C CA . ASN A 1 132 ? -9.046 -4.875 21.454 1.00 41.91 132 ASN A CA 1
ATOM 1097 C C . ASN A 1 132 ? -9.034 -6.400 21.437 1.00 41.91 132 ASN A C 1
ATOM 1099 O O . ASN A 1 132 ? -9.252 -7.027 20.402 1.00 41.91 132 ASN A O 1
ATOM 1103 N N . GLY A 1 133 ? -8.676 -6.970 22.587 1.00 42.97 133 GLY A N 1
ATOM 1104 C CA . GLY A 1 133 ? -9.007 -8.353 22.880 1.00 42.97 133 GLY A CA 1
ATOM 1105 C C . GLY A 1 133 ? -10.514 -8.480 23.053 1.00 42.97 133 GLY A C 1
ATOM 1106 O O . GLY A 1 133 ? -11.105 -7.664 23.752 1.00 42.97 133 GLY A O 1
ATOM 1107 N N . ASP A 1 134 ? -11.074 -9.488 22.396 1.00 34.50 134 ASP A N 1
ATOM 1108 C CA . ASP A 1 134 ? -12.170 -10.329 22.875 1.00 34.50 134 ASP A CA 1
ATOM 1109 C C . ASP A 1 134 ? -11.912 -11.748 22.342 1.00 34.50 134 ASP A C 1
ATOM 1111 O O . ASP A 1 134 ? -11.594 -11.876 21.132 1.00 34.50 134 ASP A O 1
#

Secondary structure (DSSP, 8-state):
--EE-TTS-EEEE-TTHHHHHTBS-S-TTTS-S---PPB-HHHHTTHHHHHHHHHT-SS-EEEEEEEEE-TTS-EEEEEEEEEETTTEEEEEEEPSSTTEEEEEEEEE--HHHHHHHHHTSEEEEEE-GGG---

Sequence (134 aa):
IEIHDWLGNKVIFRPGSFDHAFSESADYRFGSGIHDVPFSKKRARCVLWIKEVLTASKGTIERRQQYRRDSRGRFKKRRILVVVEERYVVVLDEQRQQKTLEFISAFPADDSYLEKMRRESTLMEIKSPSLNGD

pLDDT: mean 78.58, std 12.68, range [34.5, 93.0]